Protein AF-A0A2U1FR92-F1 (afdb_monomer_lite)

Sequence (156 aa):
MARGMSTSCVGCGRGIPAERAELGYTYCTAPACQAAHRRGPTVTAVAVNKSGDAYRVAEPDEIAARAAAGEFGAKNTGLGTGHEDVPRVPAPRRPRPRQAARREAPTWTPAQENVVRLYAEMGLSPRQIVERARRNTPRLGITEALVVRVLSAPRR

Structure (mmCIF, N/CA/C/O backbone):
data_AF-A0A2U1FR92-F1
#
_entry.id   AF-A0A2U1FR92-F1
#
loop_
_atom_site.group_PDB
_atom_site.id
_atom_site.type_symbol
_atom_site.label_atom_id
_atom_site.label_alt_id
_atom_site.label_comp_id
_atom_site.label_asym_id
_atom_site.label_entity_id
_atom_site.label_seq_id
_atom_site.pdbx_PDB_ins_code
_atom_site.Cartn_x
_atom_site.Cartn_y
_atom_site.Cartn_z
_atom_site.occupancy
_atom_site.B_iso_or_equiv
_atom_site.auth_seq_id
_atom_site.auth_comp_id
_atom_site.auth_asym_id
_atom_site.auth_atom_id
_atom_site.pdbx_PDB_model_num
ATOM 1 N N . MET A 1 1 ? -33.848 19.064 12.562 1.00 39.34 1 MET A N 1
ATOM 2 C CA . MET A 1 1 ? -34.378 18.307 13.716 1.00 39.34 1 MET A CA 1
ATOM 3 C C . MET A 1 1 ? -33.273 18.228 14.754 1.00 39.34 1 MET A C 1
ATOM 5 O O . MET A 1 1 ? -32.247 17.625 14.466 1.00 39.34 1 MET A O 1
ATOM 9 N N . ALA A 1 2 ? -33.420 18.917 15.888 1.00 45.47 2 ALA A N 1
ATOM 10 C CA . ALA A 1 2 ? -32.454 18.831 16.980 1.00 45.47 2 ALA A CA 1
ATOM 11 C C . ALA A 1 2 ? -32.426 17.378 17.477 1.00 45.47 2 ALA A C 1
ATOM 13 O O . ALA A 1 2 ? -33.448 16.871 17.939 1.00 45.47 2 ALA A O 1
ATOM 14 N N . ARG A 1 3 ? -31.297 16.677 17.308 1.00 56.66 3 ARG A N 1
ATOM 15 C CA . ARG A 1 3 ? -31.095 15.365 17.937 1.00 56.66 3 ARG A CA 1
ATOM 16 C C . ARG A 1 3 ? -31.167 15.604 19.443 1.00 56.66 3 ARG A C 1
ATOM 18 O O . ARG A 1 3 ? -30.324 16.317 19.975 1.00 56.66 3 ARG A O 1
ATOM 25 N N . GLY A 1 4 ? -32.216 15.095 20.088 1.00 61.91 4 GLY A N 1
ATOM 26 C CA . GLY A 1 4 ? -32.416 15.258 21.525 1.00 61.91 4 GLY A CA 1
ATOM 27 C C . GLY A 1 4 ? -31.178 14.802 22.291 1.00 61.91 4 GLY A C 1
ATOM 28 O O . GLY A 1 4 ? -30.606 13.759 21.973 1.00 61.91 4 GLY A O 1
ATOM 29 N N . MET A 1 5 ? -30.754 15.604 23.267 1.00 67.81 5 MET A N 1
ATOM 30 C CA . MET A 1 5 ? -29.651 15.274 24.166 1.00 67.81 5 MET A CA 1
ATOM 31 C C . MET A 1 5 ? -29.989 13.973 24.900 1.00 67.81 5 MET A C 1
ATOM 33 O O . MET A 1 5 ? -30.857 13.946 25.771 1.00 67.81 5 MET A O 1
ATOM 37 N N . SER A 1 6 ? -29.334 12.875 24.528 1.00 76.44 6 SER A N 1
ATOM 38 C CA . SER A 1 6 ? -29.490 11.604 25.228 1.00 76.44 6 SER A CA 1
ATOM 39 C C . SER A 1 6 ? -28.698 11.660 26.529 1.00 76.44 6 SER A C 1
ATOM 41 O O . SER A 1 6 ? -27.469 11.662 26.513 1.00 76.44 6 SER A O 1
ATOM 43 N N . THR A 1 7 ? -29.400 11.690 27.656 1.00 86.62 7 THR A N 1
ATOM 44 C CA . THR A 1 7 ? -28.793 11.643 28.994 1.00 86.62 7 THR A CA 1
ATOM 45 C C . THR A 1 7 ? -28.555 10.212 29.477 1.00 86.62 7 THR A C 1
ATOM 47 O O . THR A 1 7 ? -27.994 10.011 30.551 1.00 86.62 7 THR A O 1
ATOM 50 N N . SER A 1 8 ? -28.941 9.206 28.687 1.00 93.12 8 SER A N 1
ATOM 51 C CA . SER A 1 8 ? -28.778 7.784 28.982 1.00 93.12 8 SER A CA 1
ATOM 52 C C . SER A 1 8 ? -28.038 7.049 27.863 1.00 93.12 8 SER A C 1
ATOM 54 O O . SER A 1 8 ? -28.167 7.354 26.677 1.00 93.12 8 SER A O 1
ATOM 56 N N . CYS A 1 9 ? -27.225 6.072 28.260 1.00 92.56 9 CYS A N 1
ATOM 57 C CA . CYS A 1 9 ? -26.431 5.241 27.367 1.00 92.56 9 CYS A CA 1
ATOM 58 C C . CYS A 1 9 ? -27.317 4.274 26.583 1.00 92.56 9 CYS A C 1
ATOM 60 O O . CYS A 1 9 ? -28.028 3.473 27.184 1.00 92.56 9 CYS A O 1
ATOM 62 N N . VAL A 1 10 ? -27.182 4.254 25.256 1.00 91.81 10 VAL A N 1
ATOM 63 C CA . VAL A 1 10 ? -27.908 3.311 24.384 1.00 91.81 10 VAL A CA 1
ATOM 64 C C . VAL A 1 10 ? -27.562 1.839 24.635 1.00 91.81 10 VAL A C 1
ATOM 66 O O . VAL A 1 10 ? -28.361 0.968 24.322 1.00 91.81 10 VAL A O 1
ATOM 69 N N . GLY A 1 11 ? -26.377 1.549 25.187 1.00 90.12 11 GLY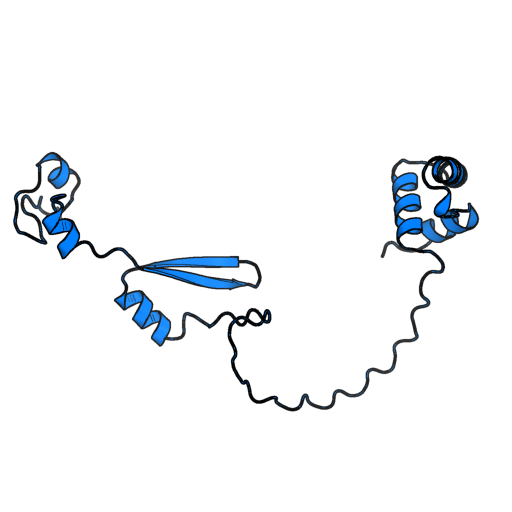 A N 1
ATOM 70 C CA . GLY A 1 11 ? -25.936 0.178 25.466 1.00 90.12 11 GLY A CA 1
ATOM 71 C C . GLY A 1 11 ? -26.450 -0.360 26.802 1.00 90.12 11 GLY A C 1
ATOM 72 O O . GLY A 1 11 ? -27.088 -1.404 26.849 1.00 90.12 11 GLY A O 1
ATOM 73 N N . CYS A 1 12 ? -26.185 0.361 27.897 1.00 93.06 12 CYS A N 1
ATOM 74 C CA . CYS A 1 12 ? -26.472 -0.116 29.259 1.00 93.06 12 CYS A CA 1
ATOM 75 C C . CYS A 1 12 ? -27.491 0.726 30.042 1.00 93.06 12 CYS A C 1
ATOM 77 O O . CYS A 1 12 ? -27.695 0.476 31.227 1.00 93.06 12 CYS A O 1
ATOM 79 N N . GLY A 1 13 ? -28.063 1.774 29.447 1.00 91.50 13 GLY A N 1
ATOM 80 C CA . GLY A 1 13 ? -29.042 2.653 30.097 1.00 91.50 13 GLY A CA 1
ATOM 81 C C . GLY A 1 13 ? -28.487 3.586 31.181 1.00 91.50 13 GLY A C 1
ATOM 82 O O . GLY A 1 13 ? -29.215 4.445 31.667 1.00 91.50 13 GLY A O 1
ATOM 83 N N . ARG A 1 14 ? -27.205 3.470 31.563 1.00 91.50 14 ARG A N 1
ATOM 84 C CA . ARG A 1 14 ? -26.584 4.355 32.567 1.00 91.50 14 ARG A CA 1
ATOM 85 C C . ARG A 1 14 ? -26.596 5.817 32.129 1.00 91.50 14 ARG A C 1
ATOM 87 O O . ARG A 1 14 ? -26.446 6.101 30.942 1.00 91.50 14 ARG A O 1
ATOM 94 N N . GLY A 1 15 ? -26.672 6.720 33.106 1.00 92.19 15 GLY A N 1
ATOM 95 C CA . GLY A 1 15 ? -26.527 8.156 32.882 1.00 92.19 15 GLY A CA 1
ATOM 96 C C . GLY A 1 15 ? -25.217 8.494 32.163 1.00 92.19 15 GLY A C 1
ATOM 97 O O . GLY A 1 15 ? -24.155 7.969 32.512 1.00 92.19 15 GLY A O 1
ATOM 98 N N . ILE A 1 16 ? -25.303 9.339 31.141 1.00 91.94 16 ILE A N 1
ATOM 99 C CA . ILE A 1 16 ? -24.153 9.911 30.441 1.00 91.94 16 ILE A CA 1
ATOM 100 C C . ILE A 1 16 ? -23.835 11.260 31.101 1.00 91.94 16 ILE A C 1
ATOM 102 O O . ILE A 1 16 ? -24.763 12.032 31.343 1.00 91.94 16 ILE A O 1
ATOM 106 N N . PRO A 1 17 ? -22.556 11.564 31.386 1.00 90.00 17 PRO A N 1
ATOM 107 C CA . PRO A 1 17 ? -22.155 12.885 31.861 1.00 90.00 17 PRO A CA 1
ATOM 108 C C . PRO A 1 17 ? -22.625 14.003 30.921 1.00 90.00 17 PRO A C 1
ATOM 110 O O . PRO A 1 17 ? -22.579 13.842 29.696 1.00 90.00 17 PRO A O 1
ATOM 113 N N . ALA A 1 18 ? -23.078 15.123 31.486 1.00 88.25 18 ALA A N 1
ATOM 114 C CA . ALA A 1 18 ? -23.691 16.214 30.729 1.00 88.25 18 ALA A CA 1
ATOM 115 C C . ALA A 1 18 ? -22.757 16.745 29.633 1.00 88.25 18 ALA A C 1
ATOM 117 O O . ALA A 1 18 ? -23.180 16.887 28.488 1.00 88.25 18 ALA A O 1
ATOM 118 N N . GLU A 1 19 ? -21.462 16.879 29.930 1.00 90.38 19 GLU A N 1
ATOM 119 C CA . GLU A 1 19 ? -20.456 17.347 28.977 1.00 90.38 19 GLU A CA 1
ATOM 120 C C . GLU A 1 19 ? -20.349 16.441 27.740 1.00 90.38 19 GLU A C 1
ATOM 122 O O . GLU A 1 19 ? -20.069 16.896 26.635 1.00 90.38 19 GLU A O 1
ATOM 127 N N . ARG A 1 20 ? -20.612 15.137 27.887 1.00 91.38 20 ARG A N 1
ATOM 128 C CA . ARG A 1 20 ? -20.609 14.192 26.762 1.00 91.38 20 ARG A CA 1
ATOM 129 C C . ARG A 1 20 ? -21.922 14.226 25.988 1.00 91.38 20 ARG A C 1
ATOM 131 O O . ARG A 1 20 ? -21.895 14.099 24.764 1.00 91.38 20 ARG A O 1
ATOM 138 N N . ALA A 1 21 ? -23.045 14.378 26.685 1.00 89.94 21 ALA A N 1
ATOM 139 C CA . ALA A 1 21 ? -24.355 14.504 26.056 1.00 89.94 21 ALA A CA 1
ATOM 140 C C . ALA A 1 21 ? -24.445 15.789 25.210 1.00 89.94 21 ALA A C 1
ATOM 142 O O . ALA A 1 21 ? -24.978 15.753 24.103 1.00 89.94 21 ALA A O 1
ATOM 143 N N . GLU A 1 22 ? -23.847 16.889 25.678 1.00 90.06 22 GLU A N 1
ATOM 144 C CA . GLU A 1 22 ? -23.722 18.158 24.944 1.00 90.06 22 GLU A CA 1
ATOM 145 C C . GLU A 1 22 ? -22.892 18.016 23.662 1.00 90.06 22 GLU A C 1
ATOM 147 O O . GLU A 1 22 ? -23.244 18.572 22.624 1.00 90.06 22 GLU A O 1
ATOM 152 N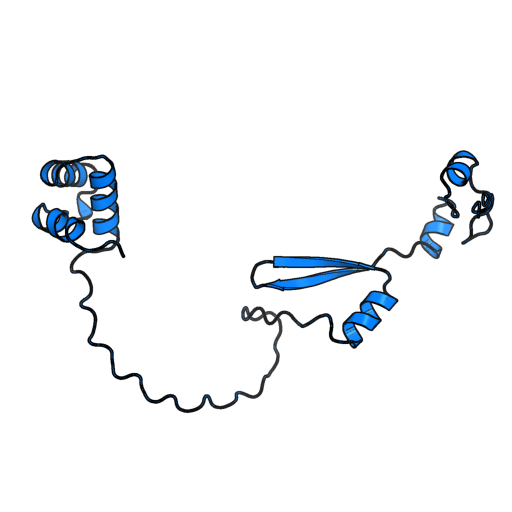 N . LEU A 1 23 ? -21.839 17.194 23.698 1.00 90.50 23 LEU A N 1
ATOM 153 C CA . LEU A 1 23 ? -21.044 16.830 22.519 1.00 90.50 23 LEU A CA 1
ATOM 154 C C . LEU A 1 23 ? -21.761 15.836 21.582 1.00 90.50 23 LEU A C 1
ATOM 156 O O . LEU A 1 23 ? -21.198 15.432 20.564 1.00 90.50 23 LEU A O 1
ATOM 160 N N . GLY A 1 24 ? -22.990 15.423 21.911 1.00 89.81 24 GLY A N 1
ATOM 161 C CA . GLY A 1 24 ? -23.812 14.528 21.096 1.00 89.81 24 GLY A CA 1
ATOM 162 C C . GLY A 1 24 ? -23.477 13.042 21.238 1.00 89.81 24 GLY A C 1
ATOM 163 O O . GLY A 1 24 ? -23.931 12.237 20.421 1.00 89.81 24 GLY A O 1
ATOM 164 N N . TYR A 1 25 ? -22.696 12.646 22.249 1.00 90.50 25 TYR A N 1
ATOM 165 C CA . TYR A 1 25 ? -22.442 11.232 22.516 1.00 90.50 25 TYR A CA 1
ATOM 166 C C . TYR A 1 25 ? -23.666 10.561 23.137 1.00 90.50 25 TYR A C 1
ATOM 168 O O . TYR A 1 25 ? -24.226 11.036 24.120 1.00 90.50 25 TYR A O 1
ATOM 176 N N . THR A 1 26 ? -24.007 9.383 22.617 1.00 91.69 26 THR A N 1
ATOM 177 C CA . THR A 1 26 ? -25.161 8.587 23.066 1.00 91.69 26 THR A CA 1
ATOM 178 C C . THR A 1 26 ? -24.770 7.364 23.899 1.00 91.69 26 THR A C 1
ATOM 180 O O . THR A 1 26 ? -25.599 6.511 24.212 1.00 91.69 26 THR A O 1
ATOM 183 N N . TYR A 1 27 ? -23.496 7.250 24.282 1.00 91.00 27 TYR A N 1
ATOM 184 C CA . TYR A 1 27 ? -22.960 6.113 25.027 1.00 91.00 27 TYR A CA 1
ATOM 185 C C . TYR A 1 27 ? -22.030 6.547 26.167 1.00 91.00 27 TYR A C 1
ATOM 187 O O . TYR A 1 27 ? -21.337 7.570 26.101 1.00 91.00 27 TYR A O 1
ATOM 195 N N . CYS A 1 28 ? -21.990 5.727 27.218 1.00 91.56 28 CYS A N 1
ATOM 196 C CA . CYS A 1 28 ? -21.099 5.915 28.358 1.00 91.56 28 CYS A CA 1
ATOM 197 C C . CYS A 1 28 ? -19.700 5.321 28.105 1.00 91.56 28 CYS A C 1
ATOM 199 O O . CYS A 1 28 ? -19.480 4.535 27.184 1.00 91.56 28 CYS A O 1
ATOM 201 N N . THR A 1 29 ? -18.741 5.681 28.956 1.00 91.00 29 THR A N 1
ATOM 202 C CA . THR A 1 29 ? -17.353 5.185 28.918 1.00 91.00 29 THR A CA 1
ATOM 203 C C . THR A 1 29 ? -17.069 4.114 29.974 1.00 91.00 29 THR A C 1
ATOM 205 O O . THR A 1 29 ? -15.916 3.766 30.208 1.00 91.00 29 THR A O 1
ATOM 208 N N . ALA A 1 30 ? -18.109 3.569 30.616 1.00 92.00 30 ALA A N 1
ATOM 209 C CA . ALA A 1 30 ? -17.950 2.536 31.634 1.00 92.00 30 ALA A CA 1
ATOM 210 C C . ALA A 1 30 ? -17.286 1.278 31.029 1.00 92.00 30 ALA A C 1
ATOM 212 O O . ALA A 1 30 ? -17.814 0.757 30.040 1.00 92.00 30 ALA A O 1
ATOM 213 N N . PRO A 1 31 ? -16.199 0.741 31.623 1.00 92.00 31 PRO A N 1
ATOM 214 C CA . PRO A 1 31 ? -15.431 -0.360 31.033 1.00 92.00 31 PRO A CA 1
ATOM 215 C C . PRO A 1 31 ? -16.271 -1.595 30.693 1.00 92.00 31 PRO A C 1
ATOM 217 O O . PRO A 1 31 ? -16.150 -2.138 29.600 1.00 92.00 31 PRO A O 1
ATOM 220 N N . ALA A 1 32 ? -17.191 -1.989 31.582 1.00 92.88 32 ALA A N 1
ATOM 221 C CA . ALA A 1 32 ? -18.083 -3.128 31.354 1.00 92.88 32 ALA A CA 1
ATOM 222 C C . ALA A 1 32 ? -19.027 -2.915 30.154 1.00 92.88 32 ALA A C 1
ATOM 224 O O . ALA A 1 32 ? -19.236 -3.822 29.355 1.00 92.88 32 ALA A O 1
ATOM 225 N N . CYS A 1 33 ? -19.558 -1.698 29.987 1.00 92.88 33 CYS A N 1
ATOM 226 C CA . CYS A 1 33 ? -20.415 -1.362 28.849 1.00 92.88 33 CYS A CA 1
ATOM 227 C C . CYS A 1 33 ? -19.610 -1.310 27.547 1.00 92.88 33 CYS A C 1
ATOM 229 O O . CYS A 1 33 ? -20.086 -1.762 26.508 1.00 92.88 33 CYS A O 1
ATOM 231 N N . GLN A 1 34 ? -18.388 -0.775 27.587 1.00 91.06 34 GLN A N 1
ATOM 232 C CA . GLN A 1 34 ? -17.525 -0.769 26.413 1.00 91.06 34 GLN A CA 1
ATOM 233 C C . GLN A 1 34 ? -17.138 -2.188 26.003 1.00 91.06 34 GLN A C 1
ATOM 235 O O . GLN A 1 34 ? -17.249 -2.510 24.830 1.00 91.06 34 GLN A O 1
ATOM 240 N N . ALA A 1 35 ? -16.765 -3.058 26.940 1.00 89.44 35 ALA A N 1
ATOM 241 C CA . ALA A 1 35 ? -16.444 -4.447 26.624 1.00 89.44 35 ALA A CA 1
ATOM 242 C C . ALA A 1 35 ? -17.621 -5.190 25.963 1.00 89.44 35 ALA A C 1
ATOM 244 O O . ALA A 1 35 ? -17.408 -5.959 25.031 1.00 89.44 35 ALA A O 1
ATOM 245 N N . ALA A 1 36 ? -18.855 -4.932 26.408 1.00 91.06 36 ALA A N 1
ATOM 246 C CA . ALA A 1 36 ? -20.045 -5.599 25.882 1.00 91.06 36 ALA A CA 1
ATOM 247 C C . ALA A 1 36 ? -20.532 -5.042 24.531 1.00 91.06 36 ALA A C 1
ATOM 249 O O . ALA A 1 36 ? -21.028 -5.797 23.696 1.00 91.06 36 ALA A O 1
ATOM 250 N N . HIS A 1 37 ? -20.423 -3.727 24.313 1.00 88.44 37 HIS A N 1
ATOM 251 C CA . HIS A 1 37 ? -21.096 -3.059 23.190 1.00 88.44 37 HIS A CA 1
ATOM 252 C C . HIS A 1 37 ? -20.158 -2.385 22.191 1.00 88.44 37 HIS A C 1
ATOM 254 O O . HIS A 1 37 ? -20.596 -2.045 21.092 1.00 88.44 37 HIS A O 1
ATOM 260 N N . ARG A 1 38 ? -18.883 -2.164 22.532 1.00 84.62 38 ARG A N 1
ATOM 261 C CA . ARG A 1 38 ? -17.932 -1.537 21.610 1.00 84.62 38 ARG A CA 1
ATOM 262 C C . ARG A 1 38 ? -17.614 -2.516 20.487 1.00 84.62 38 ARG A C 1
ATOM 264 O O . ARG A 1 38 ? -16.777 -3.401 20.637 1.00 84.62 38 ARG A O 1
ATOM 271 N N . ARG A 1 39 ? -18.244 -2.306 19.339 1.00 80.06 39 ARG A N 1
ATOM 272 C CA . ARG A 1 39 ? -17.832 -2.906 18.073 1.00 80.06 39 ARG A CA 1
ATOM 273 C C . ARG A 1 39 ? -16.921 -1.908 17.377 1.00 80.06 39 ARG A C 1
ATOM 275 O O . ARG A 1 39 ? -17.286 -0.752 17.185 1.00 80.06 39 ARG A O 1
ATOM 282 N N . GLY A 1 40 ? -15.678 -2.314 17.142 1.00 82.00 40 GLY A N 1
ATOM 283 C CA . GLY A 1 40 ? -14.749 -1.512 16.356 1.00 82.00 40 GLY A CA 1
ATOM 284 C C . GLY A 1 40 ? -15.080 -1.656 14.873 1.00 82.00 40 GLY A C 1
ATOM 285 O O . GLY A 1 40 ? -15.494 -2.746 14.469 1.00 82.00 40 GLY A O 1
ATOM 286 N N . PRO A 1 41 ? -14.874 -0.609 14.061 1.00 87.62 41 PRO A N 1
ATOM 287 C CA . PRO A 1 41 ? -14.996 -0.760 12.624 1.00 87.62 41 PRO A CA 1
ATOM 288 C C . PRO A 1 41 ? -13.946 -1.757 12.122 1.00 87.62 41 PRO A C 1
ATOM 290 O O . PRO A 1 41 ? -12.824 -1.828 12.634 1.00 87.62 41 PRO A O 1
ATOM 293 N N . THR A 1 42 ? -14.301 -2.523 11.100 1.00 88.25 42 THR A N 1
ATOM 294 C CA . THR A 1 42 ? -13.382 -3.413 10.402 1.00 88.25 42 THR A CA 1
ATOM 295 C C . THR A 1 42 ? -12.568 -2.613 9.393 1.00 88.25 42 THR A C 1
ATOM 297 O O . THR A 1 42 ? -13.119 -1.897 8.558 1.00 88.25 42 THR A O 1
ATOM 300 N N . VAL A 1 43 ? -11.242 -2.756 9.460 1.00 87.00 43 VAL A N 1
ATOM 301 C CA . VAL A 1 43 ? -10.304 -2.175 8.493 1.00 87.00 43 VAL A CA 1
ATOM 302 C C . VAL A 1 43 ? -9.888 -3.255 7.501 1.00 87.00 43 VAL A C 1
ATOM 304 O O . VAL A 1 43 ? -9.262 -4.239 7.884 1.00 87.00 43 VAL A O 1
ATOM 307 N N . THR A 1 44 ? -10.213 -3.062 6.226 1.00 85.69 44 THR A N 1
ATOM 308 C CA . THR A 1 44 ? -9.880 -3.987 5.134 1.00 85.69 44 THR A CA 1
ATOM 309 C C . THR A 1 44 ? -8.945 -3.311 4.143 1.00 85.69 44 THR A C 1
ATOM 311 O O . THR A 1 44 ? -9.244 -2.225 3.645 1.00 85.69 44 THR A O 1
ATOM 314 N N . ALA A 1 45 ? -7.813 -3.948 3.846 1.00 83.94 45 ALA A N 1
ATOM 315 C CA . ALA A 1 45 ? -6.906 -3.504 2.795 1.00 83.94 45 ALA A CA 1
ATOM 316 C C . ALA A 1 45 ? -7.407 -3.991 1.428 1.00 83.94 45 ALA A C 1
ATOM 318 O O . ALA A 1 45 ? -7.572 -5.187 1.200 1.00 83.94 45 ALA A O 1
ATOM 319 N N . VAL A 1 46 ? -7.613 -3.052 0.513 1.00 82.81 46 VAL A N 1
ATOM 320 C CA . VAL A 1 46 ? -8.034 -3.276 -0.868 1.00 82.81 46 VAL A CA 1
ATOM 321 C C . VAL A 1 46 ? -6.858 -2.959 -1.775 1.00 82.81 46 VAL A C 1
ATOM 323 O O . VAL A 1 46 ? -6.355 -1.836 -1.803 1.00 82.81 46 VAL A O 1
ATOM 326 N N . ALA A 1 47 ? -6.407 -3.956 -2.525 1.00 76.38 47 ALA A N 1
ATOM 327 C CA . ALA A 1 47 ? -5.345 -3.768 -3.500 1.00 76.38 47 ALA A CA 1
ATOM 328 C C . ALA A 1 47 ? -5.832 -2.859 -4.630 1.00 76.38 47 ALA A C 1
ATOM 330 O O . ALA A 1 47 ? -6.819 -3.183 -5.285 1.00 76.38 47 ALA A O 1
ATOM 331 N N . VAL A 1 48 ? -5.136 -1.753 -4.887 1.00 80.88 48 VAL A N 1
ATOM 332 C CA . VAL A 1 48 ? -5.459 -0.878 -6.028 1.00 80.88 48 VAL A CA 1
ATOM 333 C C . VAL A 1 48 ? -4.443 -1.013 -7.159 1.00 80.88 48 VAL A C 1
ATOM 335 O O . VAL A 1 48 ? -4.793 -0.841 -8.323 1.00 80.88 48 VAL A O 1
ATOM 338 N N . ASN A 1 49 ? -3.186 -1.346 -6.847 1.00 79.94 49 ASN A N 1
ATOM 339 C CA . ASN A 1 49 ? -2.145 -1.670 -7.825 1.00 79.94 49 ASN A CA 1
ATOM 340 C C . ASN A 1 49 ? -1.005 -2.487 -7.175 1.00 79.94 49 ASN A C 1
ATOM 342 O O . ASN A 1 49 ? -1.068 -2.831 -5.998 1.00 79.94 49 ASN A O 1
ATOM 346 N N . LYS A 1 50 ? 0.059 -2.794 -7.938 1.00 77.81 50 LYS A N 1
ATOM 347 C CA . LYS A 1 50 ? 1.205 -3.612 -7.483 1.00 77.81 50 LYS A CA 1
ATOM 348 C C . LYS A 1 50 ? 1.901 -3.074 -6.224 1.00 77.81 50 LYS A C 1
ATOM 350 O O . LYS A 1 50 ? 2.450 -3.862 -5.460 1.00 77.81 50 LYS A O 1
ATOM 355 N N . SER A 1 51 ? 1.922 -1.760 -6.033 1.00 78.12 51 SER A N 1
ATOM 356 C CA . SER A 1 51 ? 2.682 -1.099 -4.966 1.00 78.12 51 SER A CA 1
ATOM 357 C C . SER A 1 51 ? 1.795 -0.305 -4.008 1.00 78.12 51 SER A C 1
ATOM 359 O O . SER A 1 51 ? 2.323 0.431 -3.180 1.00 78.12 51 SER A O 1
ATOM 361 N N . GLY A 1 52 ? 0.470 -0.420 -4.121 1.00 80.38 52 GLY A N 1
ATOM 362 C CA . GLY A 1 52 ? -0.464 0.463 -3.438 1.00 80.38 52 GLY A CA 1
ATOM 363 C C . GLY A 1 52 ? -1.729 -0.244 -2.980 1.00 80.38 52 GLY A C 1
ATOM 364 O O . GLY A 1 52 ? -2.387 -0.944 -3.757 1.00 80.38 52 GLY A O 1
ATOM 365 N N . ASP A 1 53 ? -2.083 0.043 -1.730 1.00 85.06 53 ASP A N 1
ATOM 366 C CA . ASP A 1 53 ? -3.293 -0.418 -1.063 1.00 85.06 53 ASP A CA 1
ATOM 367 C C . ASP A 1 53 ? -4.143 0.779 -0.649 1.00 85.06 53 ASP A C 1
ATOM 369 O O . ASP A 1 53 ? -3.628 1.781 -0.149 1.00 85.06 53 ASP A O 1
ATOM 373 N N . ALA A 1 54 ? -5.453 0.659 -0.832 1.00 85.94 54 ALA A N 1
ATOM 374 C CA . ALA A 1 54 ? -6.438 1.540 -0.230 1.00 85.94 54 ALA A CA 1
ATOM 375 C C . ALA A 1 54 ? -7.068 0.833 0.972 1.00 85.94 54 ALA A C 1
ATOM 377 O O . ALA A 1 54 ? -7.361 -0.356 0.912 1.00 85.94 54 ALA A O 1
ATOM 378 N N . TYR A 1 55 ? -7.316 1.555 2.059 1.00 87.38 55 TYR A N 1
ATOM 379 C CA . TYR A 1 55 ? -7.957 0.984 3.242 1.00 87.38 55 TYR A CA 1
ATOM 380 C C . TYR A 1 55 ? -9.429 1.381 3.286 1.00 87.38 55 TYR A C 1
ATOM 382 O O . TYR A 1 55 ? -9.780 2.547 3.092 1.00 87.38 55 TYR A O 1
ATOM 390 N N . ARG A 1 56 ? -10.297 0.408 3.556 1.00 87.25 56 ARG A N 1
ATOM 391 C CA . ARG A 1 56 ? -11.721 0.621 3.818 1.00 87.25 56 ARG A CA 1
ATOM 392 C C . ARG A 1 56 ? -12.012 0.356 5.282 1.00 87.25 56 ARG A C 1
ATOM 394 O O . ARG A 1 56 ? -11.614 -0.675 5.808 1.00 87.25 56 ARG A O 1
ATOM 401 N N . VAL A 1 57 ? -12.694 1.303 5.914 1.00 90.06 57 VAL A N 1
ATOM 402 C CA . VAL A 1 57 ? -13.083 1.254 7.323 1.00 90.06 57 VAL A CA 1
ATOM 403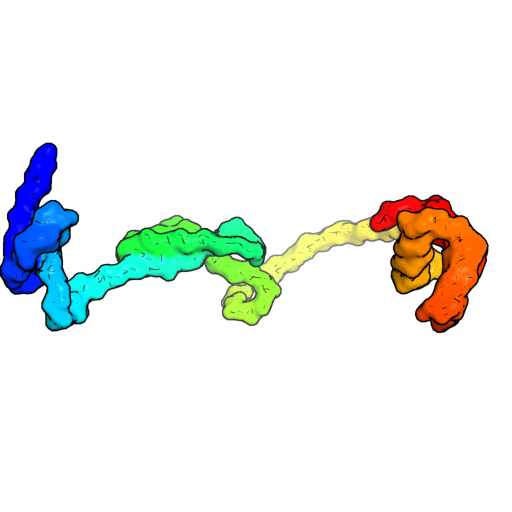 C C . VAL A 1 57 ? -14.601 1.328 7.361 1.00 90.06 57 VAL A C 1
ATOM 405 O O . VAL A 1 57 ? -15.159 2.352 6.974 1.00 90.06 57 VAL A O 1
ATOM 408 N N . ALA A 1 58 ? -15.255 0.240 7.752 1.00 90.56 58 ALA A N 1
ATOM 409 C CA . ALA A 1 58 ? -16.713 0.149 7.810 1.00 90.56 58 ALA A CA 1
ATOM 410 C C . ALA A 1 58 ? -17.153 -0.876 8.864 1.00 90.56 58 ALA A C 1
ATOM 412 O O . ALA A 1 58 ? -16.313 -1.524 9.491 1.00 90.56 58 ALA A O 1
ATOM 413 N N . GLU A 1 59 ? -18.461 -1.022 9.070 1.00 90.06 59 GLU A N 1
ATOM 414 C CA . GLU A 1 59 ? -18.989 -2.076 9.939 1.00 90.06 59 GLU A CA 1
ATOM 415 C C . GLU A 1 59 ? -18.663 -3.475 9.375 1.00 90.06 59 GLU A C 1
ATOM 417 O O . GLU A 1 59 ? -18.601 -3.644 8.151 1.00 90.06 59 GLU A O 1
ATOM 422 N N . PRO A 1 60 ? -18.474 -4.496 10.235 1.00 86.44 60 PRO A N 1
ATOM 423 C CA . PRO A 1 60 ? -18.108 -5.845 9.798 1.00 86.44 60 PRO A CA 1
ATOM 424 C C . PRO A 1 60 ? -19.061 -6.432 8.749 1.00 86.44 60 PRO A C 1
ATOM 426 O O . PRO A 1 60 ? -18.611 -7.012 7.761 1.00 86.44 60 PRO A O 1
ATOM 429 N N . ASP A 1 61 ? -20.368 -6.230 8.931 1.00 89.00 61 ASP A N 1
ATOM 430 C CA . ASP A 1 61 ? -21.398 -6.765 8.035 1.00 89.00 61 ASP A CA 1
ATOM 431 C C . ASP A 1 61 ? -21.364 -6.086 6.657 1.00 89.00 61 ASP A C 1
ATOM 433 O O . ASP A 1 61 ? -21.562 -6.736 5.631 1.00 89.00 61 ASP A O 1
ATOM 437 N N . GLU A 1 62 ? -21.044 -4.788 6.611 1.00 89.56 62 GLU A N 1
ATOM 438 C CA . GLU A 1 62 ? -20.882 -4.052 5.355 1.00 89.56 62 GLU A CA 1
ATOM 439 C C . GLU A 1 62 ? -19.654 -4.553 4.590 1.00 89.56 62 GLU A C 1
ATOM 441 O O . GLU A 1 62 ? -19.727 -4.819 3.389 1.00 89.56 62 GLU A O 1
ATOM 446 N N . ILE A 1 63 ? -18.527 -4.733 5.286 1.00 87.75 63 ILE A N 1
ATOM 447 C CA . ILE A 1 63 ? -17.320 -5.311 4.691 1.00 87.75 63 ILE A CA 1
ATOM 448 C C . ILE A 1 63 ? -17.614 -6.711 4.141 1.00 87.75 63 ILE A C 1
ATOM 450 O O . ILE A 1 63 ? -17.251 -7.000 3.001 1.00 87.75 63 ILE A O 1
ATOM 454 N N . ALA A 1 64 ? -18.304 -7.561 4.905 1.00 86.69 64 ALA A N 1
ATOM 455 C CA . ALA A 1 64 ? -18.660 -8.909 4.471 1.00 86.69 64 ALA A CA 1
ATOM 456 C C . ALA A 1 64 ? -19.567 -8.900 3.228 1.00 86.69 64 ALA A C 1
ATOM 458 O O . ALA A 1 64 ? -19.310 -9.637 2.275 1.00 86.69 64 ALA A O 1
ATOM 459 N N . ALA A 1 65 ? -20.581 -8.031 3.190 1.00 88.56 65 ALA A N 1
ATOM 460 C CA . ALA A 1 65 ? -21.482 -7.904 2.046 1.00 88.56 65 ALA A CA 1
ATOM 461 C C . ALA A 1 65 ? -20.749 -7.452 0.773 1.00 88.56 65 ALA A C 1
ATOM 463 O O . ALA A 1 65 ? -20.977 -7.994 -0.307 1.00 88.56 65 ALA A O 1
ATOM 464 N N . ARG A 1 66 ? -19.823 -6.495 0.891 1.00 84.62 66 ARG A N 1
ATOM 465 C CA . ARG A 1 66 ? -19.025 -5.995 -0.242 1.00 84.62 66 ARG A CA 1
ATOM 466 C C . ARG A 1 66 ? -18.001 -7.017 -0.729 1.00 84.62 66 ARG A C 1
ATOM 468 O O . ARG A 1 66 ? -17.796 -7.151 -1.934 1.00 84.62 66 ARG A O 1
ATOM 475 N N . ALA A 1 67 ? -17.410 -7.778 0.194 1.00 83.69 67 ALA A N 1
ATOM 476 C CA . ALA A 1 67 ? -16.566 -8.920 -0.141 1.00 83.69 67 ALA A CA 1
ATOM 477 C C . ALA A 1 67 ? -17.355 -9.963 -0.947 1.00 83.69 67 ALA A C 1
ATOM 479 O O . ALA A 1 67 ? -16.903 -10.388 -2.007 1.00 83.69 67 ALA A O 1
ATOM 480 N N . ALA A 1 68 ? -18.562 -10.312 -0.490 1.00 86.00 68 ALA A N 1
ATOM 481 C CA . ALA A 1 68 ? -19.455 -11.241 -1.182 1.00 86.00 68 ALA A CA 1
ATOM 482 C C . ALA A 1 68 ? -19.928 -10.711 -2.548 1.00 86.00 68 ALA A C 1
ATOM 484 O O . ALA A 1 68 ? -20.108 -11.490 -3.480 1.00 86.00 68 ALA A O 1
ATOM 485 N N . ALA A 1 69 ? -20.069 -9.390 -2.694 1.00 86.75 69 ALA A N 1
ATOM 486 C CA . ALA A 1 69 ? -20.350 -8.732 -3.970 1.00 86.75 69 ALA A CA 1
ATOM 487 C C . ALA A 1 69 ? -19.149 -8.726 -4.942 1.00 86.75 69 ALA A C 1
ATOM 489 O O . ALA A 1 69 ? -19.269 -8.231 -6.061 1.00 86.75 69 ALA A O 1
ATOM 490 N N . GLY A 1 70 ? -17.994 -9.263 -4.530 1.00 80.75 70 GLY A N 1
ATOM 491 C CA . GLY A 1 70 ? -16.794 -9.359 -5.357 1.00 80.75 70 GLY A CA 1
ATOM 492 C C . GLY A 1 70 ? -15.993 -8.062 -5.447 1.00 80.75 70 GLY A C 1
ATOM 493 O O . GLY A 1 70 ? -15.133 -7.940 -6.314 1.00 80.75 70 GLY A O 1
ATOM 494 N N . GLU A 1 71 ? -16.244 -7.088 -4.566 1.00 78.75 71 GLU A N 1
ATOM 495 C CA . GLU A 1 71 ? -15.512 -5.818 -4.594 1.00 78.75 71 GLU A CA 1
ATOM 496 C C . GLU A 1 71 ? -14.033 -5.986 -4.204 1.00 78.75 71 GLU A C 1
ATOM 498 O O . GLU A 1 71 ? -13.166 -5.226 -4.638 1.00 78.75 71 GLU A O 1
ATOM 503 N N . PHE A 1 72 ? -13.726 -6.998 -3.393 1.00 77.69 72 PHE A N 1
ATOM 504 C CA . PHE A 1 72 ? -12.371 -7.277 -2.937 1.00 77.69 72 PHE A CA 1
ATOM 505 C C . PHE A 1 72 ? -11.822 -8.501 -3.669 1.00 77.69 72 PHE A C 1
ATOM 507 O O . PHE A 1 72 ? -12.192 -9.636 -3.384 1.00 77.69 72 PHE A O 1
ATOM 514 N N . GLY A 1 73 ? -10.924 -8.264 -4.626 1.00 66.50 73 GLY A N 1
ATOM 515 C CA . GLY A 1 73 ? -10.176 -9.328 -5.289 1.00 66.50 73 GLY A CA 1
ATOM 516 C C . GLY A 1 73 ? -9.016 -9.827 -4.426 1.00 66.50 73 GLY A C 1
ATOM 517 O O . GLY A 1 73 ? -8.341 -9.040 -3.757 1.00 66.50 73 GLY A O 1
ATOM 518 N N . ALA A 1 74 ? -8.740 -11.132 -4.473 1.00 63.59 74 ALA A N 1
ATOM 519 C CA . ALA A 1 74 ? -7.517 -11.678 -3.901 1.00 63.59 74 ALA A CA 1
ATOM 520 C C . ALA A 1 74 ? -6.302 -11.044 -4.593 1.00 63.59 74 ALA A C 1
ATOM 522 O O . ALA A 1 74 ? -6.220 -10.988 -5.824 1.00 63.59 74 ALA A O 1
ATOM 523 N N . LYS A 1 75 ? -5.328 -10.567 -3.810 1.00 57.06 75 LYS A N 1
ATOM 524 C CA . LYS A 1 75 ? -4.054 -10.126 -4.377 1.00 57.06 75 LYS A CA 1
ATOM 525 C C . LYS A 1 75 ? -3.329 -11.335 -4.951 1.00 57.06 75 LYS A C 1
ATOM 527 O O . LYS A 1 75 ? -2.663 -12.061 -4.216 1.00 57.06 75 LYS A O 1
ATOM 532 N N . ASN A 1 76 ? -3.372 -11.500 -6.268 1.00 57.62 76 ASN A N 1
ATOM 533 C CA . ASN A 1 76 ? -2.401 -12.338 -6.954 1.00 57.62 76 ASN A CA 1
ATOM 534 C C . ASN A 1 76 ? -1.075 -11.571 -6.995 1.00 57.62 76 ASN A C 1
ATOM 536 O O . ASN A 1 76 ? -0.758 -10.860 -7.947 1.00 57.62 76 ASN A O 1
ATOM 540 N N . THR A 1 77 ? -0.325 -11.642 -5.897 1.00 53.78 77 THR A N 1
ATOM 541 C CA . THR A 1 77 ? 0.963 -10.954 -5.777 1.00 53.78 77 THR A CA 1
ATOM 542 C C . THR A 1 77 ? 2.006 -11.530 -6.733 1.00 53.78 77 THR A C 1
ATOM 544 O O . THR A 1 77 ? 3.065 -10.928 -6.877 1.00 53.78 77 THR A O 1
ATOM 547 N N . GLY A 1 78 ? 1.759 -12.693 -7.360 1.00 50.16 78 GLY A N 1
ATOM 548 C CA . GLY A 1 78 ? 2.756 -13.436 -8.138 1.00 50.16 78 GLY A CA 1
ATOM 549 C C . GLY A 1 78 ? 4.009 -13.812 -7.331 1.00 50.16 78 GLY A C 1
ATOM 550 O O . GLY A 1 78 ? 4.968 -14.328 -7.894 1.00 50.16 78 GLY A O 1
ATOM 551 N N . LEU A 1 79 ? 4.004 -13.537 -6.020 1.00 50.91 79 LEU A N 1
ATOM 552 C CA . LEU A 1 79 ? 5.114 -13.688 -5.080 1.00 50.91 79 LEU A CA 1
ATOM 553 C C . LEU A 1 79 ? 4.918 -14.904 -4.159 1.00 50.91 79 LEU A C 1
ATOM 555 O O . LEU A 1 79 ? 5.660 -15.069 -3.198 1.00 50.91 79 LEU A O 1
ATOM 559 N N . GLY A 1 80 ? 3.949 -15.774 -4.469 1.00 44.12 80 GLY A N 1
ATOM 560 C CA . GLY A 1 80 ? 3.891 -17.126 -3.911 1.00 44.12 80 GLY A CA 1
ATOM 561 C C . GLY A 1 80 ? 3.462 -17.233 -2.446 1.00 44.12 80 GLY A C 1
ATOM 562 O O . GLY A 1 80 ? 3.944 -18.122 -1.756 1.00 44.12 80 GLY A O 1
ATOM 563 N N . THR A 1 81 ? 2.566 -16.371 -1.955 1.00 46.91 81 THR A N 1
ATOM 564 C CA . THR A 1 81 ? 2.005 -16.510 -0.591 1.00 46.91 81 THR A CA 1
ATOM 565 C C . THR A 1 81 ? 0.514 -16.861 -0.542 1.00 46.91 81 THR A C 1
ATOM 567 O O . THR A 1 81 ? -0.042 -17.004 0.541 1.00 46.91 81 THR A O 1
ATOM 570 N N . GLY A 1 82 ? -0.120 -17.086 -1.696 1.00 49.94 82 GLY A N 1
ATOM 571 C CA . GLY A 1 82 ? -1.435 -17.719 -1.812 1.00 49.94 82 GLY A CA 1
ATOM 572 C C . GLY A 1 82 ? -1.480 -18.563 -3.083 1.00 49.94 82 GLY A C 1
ATOM 573 O O . GLY A 1 82 ? -1.219 -18.044 -4.168 1.00 49.94 82 GLY A O 1
ATOM 574 N N . HIS A 1 83 ? -1.725 -19.865 -2.932 1.00 44.03 83 HIS A N 1
ATOM 575 C CA . HIS A 1 83 ? -1.765 -20.839 -4.024 1.00 44.03 83 HIS A CA 1
ATOM 576 C C . HIS A 1 83 ? -3.188 -20.925 -4.571 1.00 44.03 83 HIS A C 1
ATOM 578 O O . HIS A 1 83 ? -4.072 -21.447 -3.899 1.00 44.03 83 HIS A O 1
ATOM 584 N N . GLU A 1 84 ? -3.401 -20.432 -5.788 1.00 50.44 84 GLU A N 1
ATOM 585 C CA . GLU A 1 84 ? -4.497 -20.923 -6.618 1.00 50.44 84 GLU A CA 1
ATOM 586 C C . GLU A 1 84 ? -3.898 -21.855 -7.670 1.00 50.44 84 GLU A C 1
ATOM 588 O O . GLU A 1 84 ? -3.068 -21.432 -8.481 1.00 50.44 84 GLU A O 1
ATOM 593 N N . ASP A 1 85 ? -4.331 -23.121 -7.668 1.00 51.44 85 ASP A N 1
ATOM 594 C CA . ASP A 1 85 ? -4.158 -24.027 -8.806 1.00 51.44 85 ASP A CA 1
ATOM 595 C C . ASP A 1 85 ? -5.058 -23.539 -9.944 1.00 51.44 85 ASP A C 1
ATOM 597 O O . ASP A 1 85 ? -6.129 -24.077 -10.225 1.00 51.44 85 ASP A O 1
ATOM 601 N N . VAL A 1 86 ? -4.635 -22.466 -10.607 1.00 55.28 86 VAL A N 1
ATOM 602 C CA . VAL A 1 86 ? -5.195 -22.106 -11.905 1.00 55.28 86 VAL A CA 1
ATOM 603 C C . VAL A 1 86 ? -4.833 -23.236 -12.870 1.00 55.28 86 VAL A C 1
ATOM 605 O O . VAL A 1 86 ? -3.637 -23.511 -13.040 1.00 55.28 86 VAL A O 1
ATOM 608 N N . PRO A 1 87 ? -5.811 -23.889 -13.535 1.00 57.66 87 PRO A N 1
ATOM 609 C CA . PRO A 1 87 ? -5.519 -24.854 -14.579 1.00 57.66 87 PRO A CA 1
ATOM 610 C C . PRO A 1 87 ? -4.564 -24.203 -15.566 1.00 57.66 87 PRO A C 1
ATOM 612 O O . PRO A 1 87 ? -4.861 -23.147 -16.131 1.00 57.66 87 PRO A O 1
ATOM 615 N N . ARG A 1 88 ? -3.385 -24.804 -15.731 1.00 57.41 88 ARG A N 1
ATOM 616 C CA . ARG A 1 88 ? -2.364 -24.327 -16.657 1.00 57.41 88 ARG A CA 1
ATOM 617 C C . ARG A 1 88 ? -2.932 -24.415 -18.065 1.00 57.41 88 ARG A C 1
ATOM 619 O O . ARG A 1 88 ? -2.777 -25.433 -18.733 1.00 57.41 88 ARG A O 1
ATOM 626 N N . VAL A 1 89 ? -3.593 -23.352 -18.518 1.00 61.75 89 VAL A N 1
ATOM 627 C CA . VAL A 1 89 ? -4.006 -23.224 -19.911 1.00 61.75 89 VAL A CA 1
ATOM 628 C C . VAL A 1 89 ? -2.717 -23.319 -20.726 1.00 61.75 89 VAL A C 1
ATOM 630 O O . VAL A 1 89 ? -1.800 -22.518 -20.495 1.00 61.75 89 VAL A O 1
ATOM 633 N N . PRO A 1 90 ? -2.574 -24.308 -21.627 1.00 62.84 90 PRO A N 1
ATOM 634 C CA . PRO A 1 90 ? -1.416 -24.370 -22.496 1.00 62.84 90 PRO A CA 1
ATOM 635 C C . PRO A 1 90 ? -1.368 -23.050 -23.250 1.00 62.84 90 PRO A C 1
ATOM 637 O O . PRO A 1 90 ? -2.314 -22.705 -23.961 1.00 62.84 90 PRO A O 1
ATOM 640 N N . ALA A 1 91 ? -0.299 -22.280 -23.048 1.00 63.00 91 ALA A N 1
ATOM 641 C CA . ALA A 1 91 ? -0.142 -21.023 -23.753 1.00 63.00 91 ALA A CA 1
ATOM 642 C C . ALA A 1 91 ? -0.302 -21.304 -25.258 1.00 63.00 91 ALA A C 1
ATOM 644 O O . ALA A 1 91 ? 0.332 -22.246 -25.756 1.00 63.00 91 ALA A O 1
ATOM 645 N N . PRO A 1 92 ? -1.132 -20.536 -25.991 1.00 63.41 92 PRO A N 1
ATOM 646 C CA . PRO A 1 92 ? -1.210 -20.685 -27.434 1.00 63.41 92 PRO A CA 1
ATOM 647 C C . PRO A 1 92 ? 0.213 -20.588 -27.979 1.00 63.41 92 PRO A C 1
ATOM 649 O O . PRO A 1 92 ? 0.969 -19.695 -27.579 1.00 63.41 92 PRO A O 1
ATOM 652 N N . ARG A 1 93 ? 0.605 -21.544 -28.834 1.00 66.56 93 ARG A N 1
ATOM 653 C CA . ARG A 1 93 ? 1.928 -21.561 -29.471 1.00 66.56 93 ARG A CA 1
ATOM 654 C C . ARG A 1 93 ? 2.100 -20.243 -30.219 1.00 66.56 93 ARG A C 1
ATOM 656 O O . ARG A 1 93 ? 1.646 -20.104 -31.352 1.00 66.56 93 ARG A O 1
ATOM 663 N N . ARG A 1 94 ? 2.738 -19.262 -29.575 1.00 65.31 94 ARG A N 1
ATOM 664 C CA . ARG A 1 94 ? 3.120 -18.019 -30.236 1.00 65.31 94 ARG A CA 1
ATOM 665 C C . ARG A 1 94 ? 4.036 -18.403 -31.398 1.00 65.31 94 ARG A C 1
ATOM 667 O O . ARG A 1 94 ? 4.960 -19.196 -31.179 1.00 65.31 94 ARG A O 1
ATOM 674 N N . PRO A 1 95 ? 3.817 -17.867 -32.611 1.00 62.75 95 PRO A N 1
ATOM 675 C CA . PRO A 1 95 ? 4.812 -17.986 -33.661 1.00 62.75 95 PRO A CA 1
ATOM 676 C C . PRO A 1 95 ? 6.136 -17.491 -33.082 1.00 62.75 95 PRO A C 1
ATOM 678 O O . PRO A 1 95 ? 6.180 -16.441 -32.431 1.00 62.75 95 PRO A O 1
ATOM 681 N N . ARG A 1 96 ? 7.196 -18.295 -33.236 1.00 66.31 96 ARG A N 1
ATOM 682 C CA . ARG A 1 96 ? 8.537 -17.913 -32.786 1.00 66.31 96 ARG A CA 1
ATOM 683 C C . ARG A 1 96 ? 8.803 -16.513 -33.339 1.00 66.31 96 ARG A C 1
ATOM 685 O O . ARG A 1 96 ? 8.693 -16.348 -34.557 1.00 66.31 96 ARG A O 1
ATOM 692 N N . PRO A 1 97 ? 9.109 -15.509 -32.497 1.00 57.19 97 PRO A N 1
ATOM 693 C CA . PRO A 1 97 ? 9.505 -14.221 -33.025 1.00 57.19 97 PRO A CA 1
ATOM 694 C C . PRO A 1 97 ? 10.687 -14.487 -33.954 1.00 57.19 97 PRO A C 1
ATOM 696 O O . PRO A 1 97 ? 11.649 -15.151 -33.552 1.00 57.19 97 PRO A O 1
ATOM 699 N N . ARG A 1 98 ? 10.587 -14.033 -35.212 1.00 61.53 98 ARG A N 1
ATOM 700 C CA . ARG A 1 98 ? 11.758 -13.899 -36.085 1.00 61.53 98 ARG A CA 1
ATOM 701 C C . ARG A 1 98 ? 12.817 -13.240 -35.218 1.00 61.53 98 ARG A C 1
ATOM 703 O O . ARG A 1 98 ? 12.553 -12.160 -34.692 1.00 61.53 98 ARG A O 1
ATOM 710 N N . GLN A 1 99 ? 13.927 -13.938 -34.976 1.00 54.88 99 GLN A N 1
ATOM 711 C CA . GLN A 1 99 ? 15.019 -13.405 -34.175 1.00 54.88 99 GLN A CA 1
ATOM 712 C C . GLN A 1 99 ? 15.342 -12.032 -34.755 1.00 54.88 99 GLN A C 1
ATOM 714 O O . GLN A 1 99 ? 15.820 -11.935 -35.884 1.00 54.88 99 GLN A O 1
ATOM 719 N N . ALA A 1 100 ? 14.998 -10.973 -34.019 1.00 55.66 100 ALA A N 1
ATOM 720 C CA . ALA A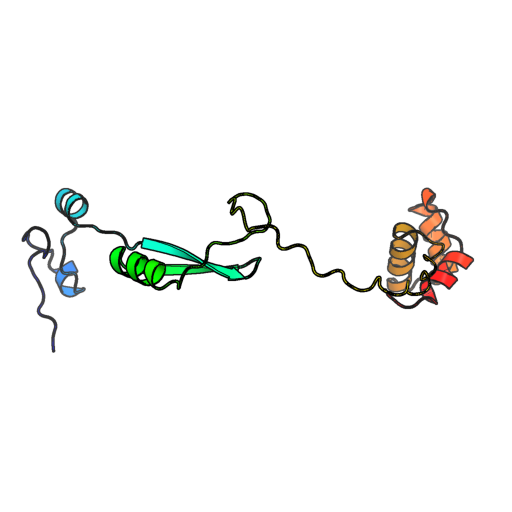 1 100 ? 15.495 -9.653 -34.339 1.00 55.66 100 ALA A CA 1
ATOM 721 C C . ALA A 1 100 ? 17.013 -9.807 -34.383 1.00 55.66 100 ALA A C 1
ATOM 723 O O . ALA A 1 100 ? 17.580 -10.395 -33.453 1.00 55.66 100 ALA A O 1
ATOM 724 N N . ALA A 1 101 ? 17.629 -9.380 -35.490 1.00 59.91 101 ALA A N 1
ATOM 725 C CA . ALA A 1 101 ? 19.071 -9.425 -35.678 1.00 59.91 101 ALA A CA 1
ATOM 726 C C . ALA A 1 101 ? 19.738 -9.049 -34.352 1.00 59.91 101 ALA A C 1
ATOM 728 O O . ALA A 1 101 ? 19.396 -8.011 -33.776 1.00 59.91 101 ALA A O 1
ATOM 729 N N . ARG A 1 102 ? 20.573 -9.953 -33.814 1.00 56.22 102 ARG A N 1
ATOM 730 C CA . ARG A 1 102 ? 21.285 -9.759 -32.546 1.00 56.22 102 ARG A CA 1
ATOM 731 C C . ARG A 1 102 ? 21.850 -8.344 -32.566 1.00 56.22 102 ARG A C 1
ATOM 733 O O . ARG A 1 102 ? 22.767 -8.074 -33.331 1.00 56.22 102 ARG A O 1
ATOM 740 N N . ARG A 1 103 ? 21.279 -7.439 -31.764 1.00 58.03 103 ARG A N 1
ATOM 741 C CA . ARG A 1 103 ? 21.895 -6.133 -31.537 1.00 58.03 103 ARG A CA 1
ATOM 742 C C . ARG A 1 103 ? 23.248 -6.449 -30.932 1.00 58.03 103 ARG A C 1
ATOM 744 O O . ARG A 1 103 ? 23.291 -7.015 -29.839 1.00 58.03 103 ARG A O 1
ATOM 751 N N . GLU A 1 104 ? 24.308 -6.177 -31.681 1.00 64.88 104 GLU A N 1
ATOM 752 C CA . GLU A 1 104 ? 25.672 -6.371 -31.216 1.00 64.88 104 GLU A CA 1
ATOM 753 C C . GLU A 1 104 ? 25.787 -5.719 -29.839 1.00 64.88 104 GLU A C 1
ATOM 755 O O . GLU A 1 104 ? 25.419 -4.554 -29.632 1.00 64.88 104 GLU A O 1
ATOM 760 N N . ALA A 1 105 ? 26.161 -6.529 -28.852 1.00 65.62 105 ALA A N 1
ATOM 761 C CA . ALA A 1 105 ? 26.394 -6.013 -27.521 1.00 65.62 105 ALA A CA 1
ATOM 762 C C . ALA A 1 105 ? 27.535 -4.987 -27.623 1.00 65.62 105 ALA A C 1
ATOM 764 O O . ALA A 1 105 ? 28.498 -5.232 -28.356 1.00 65.62 105 ALA A O 1
ATOM 765 N N . PRO A 1 106 ? 27.438 -3.839 -26.933 1.00 74.31 106 PRO A N 1
ATOM 766 C CA . PRO A 1 106 ? 28.526 -2.880 -26.930 1.00 74.31 106 PRO A CA 1
ATOM 767 C C . PRO A 1 106 ? 29.815 -3.562 -26.465 1.00 74.31 106 PRO A C 1
ATOM 769 O O . PRO A 1 106 ? 29.801 -4.407 -25.573 1.00 74.31 106 PRO A O 1
ATOM 772 N N . THR A 1 107 ? 30.943 -3.181 -27.060 1.00 86.31 107 THR A N 1
ATOM 773 C CA . THR A 1 107 ? 32.252 -3.780 -26.755 1.00 86.31 107 THR A CA 1
ATOM 774 C C . THR A 1 107 ? 32.822 -3.348 -25.397 1.00 86.31 107 THR A C 1
ATOM 776 O O . THR A 1 107 ? 33.961 -3.680 -25.085 1.00 86.31 107 THR A O 1
ATOM 779 N N . TRP A 1 108 ? 32.095 -2.535 -24.628 1.00 91.19 108 TRP A N 1
ATOM 780 C CA . TRP A 1 108 ? 32.503 -2.008 -23.326 1.00 91.19 108 TRP A CA 1
ATOM 781 C C . TRP A 1 108 ? 31.547 -2.483 -22.232 1.00 91.19 108 TRP A C 1
ATOM 783 O O . TRP A 1 108 ? 30.376 -2.774 -22.476 1.00 91.19 108 TRP A O 1
ATOM 793 N N . THR A 1 109 ? 32.051 -2.561 -21.005 1.00 92.50 109 THR A N 1
ATOM 794 C CA . THR A 1 109 ? 31.258 -2.984 -19.849 1.00 92.50 109 THR A CA 1
ATOM 795 C C . THR A 1 109 ? 30.406 -1.829 -19.307 1.00 92.50 109 THR A C 1
ATOM 797 O O . THR A 1 109 ? 30.781 -0.661 -19.458 1.00 92.50 109 THR A O 1
ATOM 800 N N . PRO A 1 110 ? 29.298 -2.116 -18.598 1.00 92.62 110 PRO A N 1
ATOM 801 C CA . PRO A 1 110 ? 28.485 -1.074 -17.964 1.00 92.62 110 PRO A CA 1
ATOM 802 C C . PRO A 1 110 ? 29.279 -0.196 -16.984 1.00 92.62 110 PRO A C 1
ATOM 804 O O . PRO A 1 110 ? 29.054 1.006 -16.889 1.00 92.62 110 PRO A O 1
ATOM 807 N N . ALA A 1 111 ? 30.258 -0.779 -16.283 1.00 93.38 111 ALA A N 1
ATOM 808 C CA . ALA A 1 111 ? 31.124 -0.039 -15.369 1.00 93.38 111 ALA A CA 1
ATOM 809 C C . ALA A 1 111 ? 32.015 0.978 -16.104 1.00 93.38 111 ALA A C 1
ATOM 811 O O . ALA A 1 111 ? 32.186 2.099 -15.627 1.00 93.38 111 ALA A O 1
ATOM 812 N N . GLN A 1 112 ? 32.546 0.613 -17.278 1.00 94.81 112 GLN A N 1
ATOM 813 C CA . GLN A 1 112 ? 33.311 1.534 -18.123 1.00 94.81 112 GLN A CA 1
ATOM 814 C C . GLN A 1 112 ? 32.425 2.676 -18.632 1.00 94.81 112 GLN A C 1
ATOM 816 O O . GLN A 1 112 ? 32.826 3.834 -18.554 1.00 94.81 112 GLN A O 1
ATOM 821 N N . GLU A 1 113 ? 31.211 2.370 -19.099 1.00 95.12 113 GLU A N 1
ATOM 822 C CA . GLU A 1 113 ? 30.261 3.384 -19.575 1.00 95.12 113 GLU A CA 1
ATOM 823 C C . GLU A 1 113 ? 29.898 4.393 -18.483 1.00 95.12 113 GLU A C 1
ATOM 825 O O . GLU A 1 113 ? 29.979 5.601 -18.712 1.00 95.12 113 GLU A O 1
ATOM 830 N N . ASN A 1 114 ? 29.575 3.907 -17.283 1.00 95.44 114 ASN A N 1
ATOM 831 C CA . ASN A 1 114 ? 29.194 4.757 -16.157 1.00 95.44 114 ASN A CA 1
ATOM 832 C C . ASN A 1 114 ? 30.310 5.731 -15.763 1.00 95.44 114 ASN A C 1
ATOM 834 O O . ASN A 1 114 ? 30.055 6.923 -15.607 1.00 95.44 114 ASN A O 1
ATOM 838 N N . VAL A 1 115 ? 31.554 5.252 -15.640 1.00 95.75 115 VAL A N 1
ATOM 839 C CA . VAL A 1 115 ? 32.694 6.109 -15.271 1.00 95.75 115 VAL A CA 1
ATOM 840 C C . VAL A 1 115 ? 32.982 7.146 -16.357 1.00 95.75 115 VAL A C 1
ATOM 842 O O . VAL A 1 115 ? 33.200 8.316 -16.044 1.00 95.75 115 VAL A O 1
ATOM 845 N N . VAL A 1 116 ? 32.949 6.743 -17.631 1.00 96.50 116 VAL A N 1
ATOM 846 C CA . VAL A 1 116 ? 33.186 7.660 -18.755 1.00 96.50 116 VAL A CA 1
ATOM 847 C C . VAL A 1 116 ? 32.125 8.755 -18.806 1.00 96.50 116 VAL A C 1
ATOM 849 O O . VAL A 1 116 ? 32.473 9.929 -18.935 1.00 96.50 116 VAL A O 1
ATOM 852 N N . ARG A 1 117 ? 30.844 8.400 -18.667 1.00 95.62 117 ARG A N 1
ATOM 853 C CA . ARG A 1 117 ? 29.754 9.381 -18.708 1.00 95.62 117 ARG A CA 1
ATOM 854 C C . ARG A 1 117 ? 29.759 10.313 -17.511 1.00 95.62 117 ARG A C 1
ATOM 856 O O . ARG A 1 117 ? 29.635 11.513 -17.714 1.00 95.62 117 ARG A O 1
ATOM 863 N N . LEU A 1 118 ? 30.000 9.792 -16.309 1.00 96.31 118 LEU A N 1
ATOM 864 C CA . LEU A 1 118 ? 30.150 10.612 -15.109 1.00 96.31 118 LEU A CA 1
ATOM 865 C C . LEU A 1 118 ? 31.245 11.673 -15.293 1.00 96.31 118 LEU A C 1
ATOM 867 O O . LEU A 1 118 ? 31.071 12.834 -14.931 1.00 96.31 118 LEU A O 1
ATOM 871 N N . TYR A 1 119 ? 32.389 11.291 -15.865 1.00 96.44 119 TYR A N 1
ATOM 872 C CA . TYR A 1 119 ? 33.497 12.225 -16.066 1.00 96.44 119 TYR A CA 1
ATOM 873 C C . TYR A 1 119 ? 33.242 13.206 -17.217 1.00 96.44 119 TYR A C 1
ATOM 875 O O . TYR A 1 119 ? 33.654 14.361 -17.120 1.00 96.44 119 TYR A O 1
ATOM 883 N N . ALA A 1 120 ? 32.520 12.792 -18.258 1.00 95.81 120 ALA A N 1
ATOM 884 C CA . ALA A 1 120 ? 32.080 13.691 -19.322 1.00 95.81 120 ALA A CA 1
ATOM 885 C C . ALA A 1 120 ? 31.028 14.706 -18.841 1.00 95.81 120 ALA A C 1
ATOM 887 O O . ALA A 1 120 ? 31.089 15.868 -19.226 1.00 95.81 120 ALA A O 1
ATOM 888 N N . GLU A 1 121 ? 30.108 14.307 -17.957 1.00 96.25 121 GLU A N 1
ATOM 889 C CA . GLU A 1 121 ? 29.130 15.209 -17.325 1.00 96.25 121 GLU A CA 1
ATOM 890 C C . GLU A 1 121 ? 29.801 16.256 -16.424 1.00 96.25 121 GLU A C 1
ATOM 892 O O . GLU A 1 121 ? 29.316 17.377 -16.317 1.00 96.25 121 GLU A O 1
ATOM 897 N N . MET A 1 122 ? 30.971 15.942 -15.859 1.00 95.56 122 MET A N 1
ATOM 898 C CA . MET A 1 122 ? 31.832 16.917 -15.174 1.00 95.56 122 MET A CA 1
ATOM 899 C C . MET A 1 122 ? 32.612 17.845 -16.130 1.00 95.56 122 MET A C 1
ATOM 901 O O . MET A 1 122 ? 33.442 18.629 -15.672 1.00 95.56 122 MET A O 1
ATOM 905 N N . GLY A 1 123 ? 32.391 17.757 -17.445 1.00 95.69 123 GLY A N 1
ATOM 906 C CA . GLY A 1 123 ? 33.016 18.624 -18.448 1.00 95.69 123 GLY A CA 1
ATOM 907 C C . GLY A 1 123 ? 34.458 18.260 -18.811 1.00 95.69 123 GLY A C 1
ATOM 908 O O . GLY A 1 123 ? 35.159 19.073 -19.412 1.00 95.69 123 GLY A O 1
ATOM 909 N N . LEU A 1 124 ? 34.938 17.062 -18.453 1.00 96.38 124 LEU A N 1
ATOM 910 C CA . LEU A 1 124 ? 36.293 16.638 -18.808 1.00 96.38 124 LEU A CA 1
ATOM 911 C C . LEU A 1 124 ? 36.376 16.247 -20.289 1.00 96.38 124 LEU A C 1
ATOM 913 O O . LEU A 1 124 ? 35.511 15.553 -20.821 1.00 96.38 124 LEU A O 1
ATOM 917 N N . SER A 1 125 ? 37.483 16.616 -20.933 1.00 96.38 125 SER A N 1
ATOM 918 C CA . SER A 1 125 ? 37.809 16.140 -22.282 1.00 96.38 125 SER A CA 1
ATOM 919 C C . SER A 1 125 ? 38.188 14.648 -22.280 1.00 96.38 125 SER A C 1
ATOM 921 O O . SER A 1 125 ? 38.652 14.134 -21.256 1.00 96.38 125 SER A O 1
ATOM 923 N N . PRO A 1 126 ? 38.086 13.934 -23.419 1.00 96.31 126 PRO A N 1
ATOM 924 C CA . PRO A 1 126 ? 38.400 12.504 -23.498 1.00 96.31 126 PRO A CA 1
ATOM 925 C C . PRO A 1 126 ? 39.767 12.107 -22.920 1.00 96.31 126 PRO A C 1
ATOM 927 O O . PRO A 1 126 ? 39.867 11.115 -22.197 1.00 96.31 126 PRO A O 1
ATOM 930 N N . ARG A 1 127 ? 40.809 12.917 -23.145 1.00 96.19 127 ARG A N 1
ATOM 931 C CA . ARG A 1 127 ? 42.144 12.699 -22.560 1.00 96.19 127 ARG A CA 1
ATOM 932 C C . ARG A 1 127 ? 42.147 12.824 -21.040 1.00 96.19 127 ARG A C 1
ATOM 934 O O . ARG A 1 127 ? 42.724 11.989 -20.348 1.00 96.19 127 ARG A O 1
ATOM 941 N N . GLN A 1 128 ? 41.465 13.836 -20.511 1.00 96.75 128 GLN A N 1
ATOM 942 C CA . GLN A 1 128 ? 41.358 14.057 -19.067 1.00 96.75 128 GLN A CA 1
ATOM 943 C C . GLN A 1 128 ? 40.543 12.952 -18.383 1.00 96.75 128 GLN A C 1
ATOM 945 O O . GLN A 1 128 ? 40.865 12.567 -17.259 1.00 96.75 128 GLN A O 1
ATOM 950 N N . ILE A 1 129 ? 39.526 12.410 -19.061 1.00 97.25 129 ILE A N 1
ATOM 951 C CA . ILE A 1 129 ? 38.746 11.262 -18.585 1.00 97.25 129 ILE A CA 1
ATOM 952 C C . ILE A 1 129 ? 39.652 10.041 -18.412 1.00 97.25 129 ILE A C 1
ATOM 954 O O . ILE A 1 129 ? 39.615 9.419 -17.353 1.00 97.25 129 ILE A O 1
ATOM 958 N N . VAL A 1 130 ? 40.496 9.724 -19.401 1.00 97.38 130 VAL A N 1
ATOM 959 C CA . VAL A 1 130 ? 41.453 8.604 -19.308 1.00 97.38 130 VAL A CA 1
ATOM 960 C C . VAL A 1 130 ? 42.419 8.810 -18.148 1.00 97.38 130 VAL A C 1
ATOM 962 O O . VAL A 1 130 ? 42.599 7.909 -17.333 1.00 97.38 130 VAL A O 1
ATOM 965 N N . GLU A 1 131 ? 43.003 10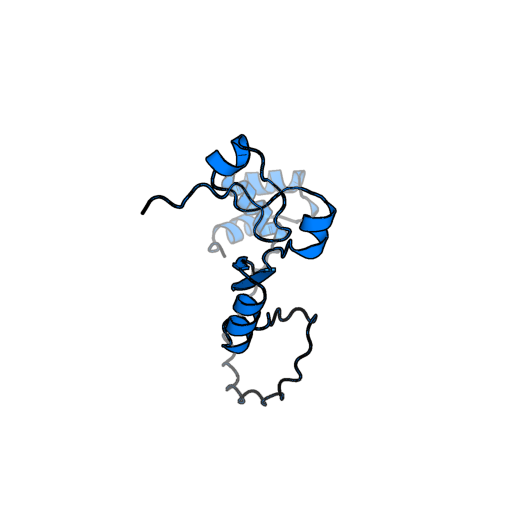.000 -18.034 1.00 96.31 131 GLU A N 1
ATOM 966 C CA . GLU A 1 131 ? 43.981 10.301 -16.986 1.00 96.31 131 GLU A CA 1
ATOM 967 C C . GLU A 1 131 ? 43.367 10.225 -15.580 1.00 96.31 131 GLU A C 1
ATOM 969 O O . GLU A 1 131 ? 43.962 9.721 -14.625 1.00 96.31 131 GLU A O 1
ATOM 974 N N . ARG A 1 132 ? 42.124 10.687 -15.432 1.00 95.75 132 ARG A N 1
ATOM 975 C CA . ARG A 1 132 ? 41.383 10.576 -14.173 1.00 95.75 132 ARG A CA 1
ATOM 976 C C . ARG A 1 132 ? 40.956 9.136 -13.884 1.00 95.75 132 ARG A C 1
ATOM 978 O O . ARG A 1 132 ? 41.031 8.699 -12.736 1.00 95.75 132 ARG A O 1
ATOM 985 N N . ALA A 1 133 ? 40.551 8.384 -14.905 1.00 94.75 133 ALA A N 1
ATOM 986 C CA . ALA A 1 133 ? 40.181 6.979 -14.777 1.00 94.75 133 ALA A CA 1
ATOM 987 C C . ALA A 1 133 ? 41.378 6.107 -14.381 1.00 94.75 133 ALA A C 1
ATOM 989 O O . ALA A 1 133 ? 41.231 5.250 -13.516 1.00 94.75 133 ALA A O 1
ATOM 990 N N . ARG A 1 134 ? 42.573 6.366 -14.925 1.00 93.94 134 ARG A N 1
ATOM 991 C CA . ARG A 1 134 ? 43.808 5.663 -14.537 1.00 93.94 134 ARG A CA 1
ATOM 992 C C . ARG A 1 134 ? 44.135 5.832 -13.056 1.00 93.94 134 ARG A C 1
ATOM 994 O O . ARG A 1 134 ? 44.535 4.865 -12.418 1.00 93.94 134 ARG A O 1
ATOM 1001 N N . ARG A 1 135 ? 43.915 7.026 -12.503 1.00 94.12 135 ARG A N 1
ATOM 1002 C CA . ARG A 1 135 ? 44.166 7.312 -11.082 1.00 94.12 135 ARG A CA 1
ATOM 1003 C C . ARG A 1 135 ? 43.125 6.693 -10.147 1.00 94.12 135 ARG A C 1
ATOM 1005 O O . ARG A 1 135 ? 43.495 6.152 -9.114 1.00 94.12 135 ARG A O 1
ATOM 1012 N N . ASN A 1 136 ? 41.841 6.740 -10.511 1.00 92.25 136 ASN A N 1
ATOM 1013 C CA . ASN A 1 136 ? 40.752 6.342 -9.606 1.00 92.25 136 ASN A CA 1
ATOM 1014 C C . ASN A 1 136 ? 40.239 4.910 -9.820 1.00 92.25 136 ASN A C 1
ATOM 1016 O O . ASN A 1 136 ? 39.747 4.279 -8.891 1.00 92.25 136 ASN A O 1
ATOM 1020 N N . THR A 1 137 ? 40.301 4.397 -11.051 1.00 92.12 137 THR A N 1
ATOM 1021 C CA . THR A 1 137 ? 39.734 3.096 -11.453 1.00 92.12 137 THR A CA 1
ATOM 1022 C C . THR A 1 137 ? 40.640 2.354 -12.455 1.00 92.12 137 THR A C 1
ATOM 1024 O O . THR A 1 137 ? 40.186 1.953 -13.531 1.00 92.12 137 THR A O 1
ATOM 1027 N N . PRO A 1 138 ? 41.923 2.094 -12.120 1.00 89.31 138 PRO A N 1
ATOM 1028 C CA . PRO A 1 138 ? 42.892 1.512 -13.060 1.00 89.31 138 PRO A CA 1
ATOM 1029 C C . PRO A 1 138 ? 42.472 0.138 -13.601 1.00 89.31 138 PRO A C 1
ATOM 1031 O O . PRO A 1 138 ? 42.775 -0.206 -14.741 1.00 89.31 138 PRO A O 1
ATOM 1034 N N . ARG A 1 139 ? 41.710 -0.635 -12.814 1.00 91.88 139 ARG A N 1
ATOM 1035 C CA . ARG A 1 139 ? 41.226 -1.975 -13.187 1.00 91.88 139 ARG A CA 1
ATOM 1036 C C . ARG A 1 139 ? 40.237 -1.973 -14.358 1.00 91.88 139 ARG A C 1
ATOM 1038 O O . ARG A 1 139 ? 40.037 -3.016 -14.965 1.00 91.88 139 ARG A O 1
ATOM 1045 N N . LEU A 1 140 ? 39.619 -0.831 -14.678 1.00 90.44 140 LEU A N 1
ATOM 1046 C CA . LEU A 1 140 ? 38.635 -0.738 -15.761 1.00 90.44 140 LEU A CA 1
ATOM 1047 C C . LEU A 1 140 ? 39.267 -0.596 -17.151 1.00 90.44 140 LEU A C 1
ATOM 1049 O O . LEU A 1 140 ? 38.538 -0.677 -18.137 1.00 90.44 140 LEU A O 1
ATOM 1053 N N . GLY A 1 141 ? 40.586 -0.384 -17.260 1.00 92.44 141 GLY A N 1
ATOM 1054 C CA . GLY A 1 141 ? 41.285 -0.369 -18.552 1.00 92.44 141 GLY A CA 1
ATOM 1055 C C . GLY A 1 141 ? 40.731 0.652 -19.556 1.00 92.44 141 GLY A C 1
ATOM 1056 O O . GLY A 1 141 ? 40.668 0.373 -20.752 1.00 92.44 141 GLY A O 1
ATOM 1057 N N . ILE A 1 142 ? 40.274 1.815 -19.079 1.00 94.88 142 ILE A N 1
ATOM 1058 C CA . ILE A 1 142 ? 39.656 2.845 -19.924 1.00 94.88 142 ILE A CA 1
ATOM 1059 C C . ILE A 1 142 ? 40.728 3.489 -20.815 1.00 94.88 142 ILE A C 1
ATOM 1061 O O . ILE A 1 142 ? 41.711 4.051 -20.331 1.00 9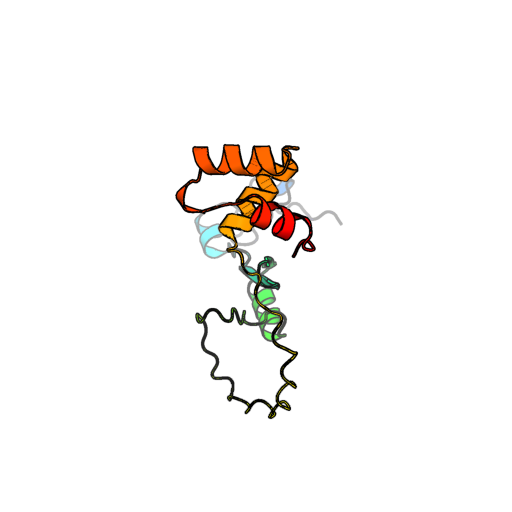4.88 142 ILE A O 1
ATOM 1065 N N . THR A 1 143 ? 40.523 3.412 -22.130 1.00 95.12 143 THR A N 1
ATOM 1066 C CA . THR A 1 143 ? 41.383 4.015 -23.158 1.00 95.12 143 THR A CA 1
ATOM 1067 C C . THR A 1 143 ? 40.668 5.165 -23.857 1.00 95.12 143 THR A C 1
ATOM 1069 O O . THR A 1 143 ? 39.440 5.231 -23.862 1.00 95.12 143 THR A O 1
ATOM 1072 N N . GLU A 1 144 ? 41.419 6.063 -24.495 1.00 94.06 144 GLU A N 1
ATOM 1073 C CA . GLU A 1 144 ? 40.845 7.223 -25.196 1.00 94.06 144 GLU A CA 1
ATOM 1074 C C . GLU A 1 144 ? 39.892 6.788 -26.322 1.00 94.06 144 GLU A C 1
ATOM 1076 O O . GLU A 1 144 ? 38.782 7.303 -26.437 1.00 94.06 144 GLU A O 1
ATOM 1081 N N . ALA A 1 145 ? 40.254 5.741 -27.070 1.00 94.44 145 ALA A N 1
ATOM 1082 C CA . ALA A 1 145 ? 39.394 5.149 -28.095 1.00 94.44 145 ALA A CA 1
ATOM 1083 C C . ALA A 1 145 ? 38.102 4.531 -27.524 1.00 94.44 145 ALA A C 1
ATOM 1085 O O . ALA A 1 145 ? 37.073 4.500 -28.199 1.00 94.44 145 ALA A O 1
ATOM 1086 N N . LEU A 1 146 ? 38.123 4.016 -26.290 1.00 94.62 146 LEU A N 1
ATOM 1087 C CA . LEU A 1 146 ? 36.909 3.562 -25.610 1.00 94.62 146 LEU A CA 1
ATOM 1088 C C . LEU A 1 146 ? 36.034 4.751 -25.207 1.00 94.62 146 LEU A C 1
ATOM 1090 O O . LEU A 1 146 ? 34.833 4.713 -25.449 1.00 94.62 146 LEU A O 1
ATOM 1094 N N . VAL A 1 147 ? 36.631 5.811 -24.656 1.00 96.31 147 VAL A N 1
ATOM 1095 C CA . VAL A 1 147 ? 35.912 7.030 -24.256 1.00 96.31 147 VAL A CA 1
ATOM 1096 C C . VAL A 1 147 ? 35.169 7.638 -25.441 1.00 96.31 147 VAL A C 1
ATOM 1098 O O . VAL A 1 147 ? 33.968 7.875 -25.347 1.00 96.31 147 VAL A O 1
ATOM 1101 N N . VAL A 1 148 ? 35.852 7.822 -26.574 1.00 95.25 148 VAL A N 1
ATOM 1102 C CA . VAL A 1 148 ? 35.235 8.369 -27.790 1.00 95.25 148 VAL A CA 1
ATOM 1103 C C . VAL A 1 148 ? 34.067 7.493 -28.249 1.00 95.25 148 VAL A C 1
ATOM 1105 O O . VAL A 1 148 ? 32.974 8.006 -28.459 1.00 95.25 148 VAL A O 1
ATOM 1108 N N . ARG A 1 149 ? 34.243 6.165 -28.309 1.00 93.69 149 ARG A N 1
ATOM 1109 C CA . ARG A 1 149 ? 33.162 5.241 -28.701 1.00 93.69 149 ARG A CA 1
ATOM 1110 C C . ARG A 1 149 ? 31.950 5.302 -27.769 1.00 93.69 149 ARG A C 1
ATOM 1112 O O . ARG A 1 149 ? 30.825 5.268 -28.255 1.00 93.69 149 ARG A O 1
ATOM 1119 N N . VAL A 1 150 ? 32.165 5.415 -26.457 1.00 94.06 150 VAL A N 1
ATOM 1120 C CA . VAL A 1 150 ? 31.083 5.531 -25.464 1.00 94.06 150 VAL A CA 1
ATOM 1121 C C . VAL A 1 150 ? 30.325 6.855 -25.606 1.00 94.06 150 VAL A C 1
ATOM 1123 O O . VAL A 1 150 ? 29.102 6.865 -25.481 1.00 94.06 150 VAL A O 1
ATOM 1126 N N . LEU A 1 151 ? 31.027 7.964 -25.863 1.00 93.50 151 LEU A N 1
ATOM 1127 C CA . LEU A 1 151 ? 30.413 9.291 -26.001 1.00 93.50 151 LEU A CA 1
ATOM 1128 C C . LEU A 1 151 ? 29.706 9.486 -27.347 1.00 93.50 151 LEU A C 1
ATOM 1130 O O . LEU A 1 151 ? 28.718 10.211 -27.412 1.00 93.50 151 LEU A O 1
ATOM 1134 N N . SER A 1 152 ? 30.180 8.829 -28.406 1.00 91.19 152 SER A N 1
ATOM 1135 C CA . SER A 1 152 ? 29.527 8.829 -29.720 1.00 91.19 152 SER A CA 1
ATOM 1136 C C . SER A 1 152 ? 28.330 7.876 -29.804 1.00 91.19 152 SER A C 1
ATOM 1138 O O . SER A 1 152 ? 27.541 7.969 -30.743 1.00 91.19 152 SER A O 1
ATOM 1140 N N . ALA A 1 153 ? 28.182 6.949 -28.854 1.00 88.56 153 ALA A N 1
ATOM 1141 C CA . ALA A 1 153 ? 27.046 6.039 -28.805 1.00 88.56 153 ALA A CA 1
ATOM 1142 C C . ALA A 1 153 ? 25.807 6.720 -28.188 1.00 88.56 153 ALA A C 1
ATOM 1144 O O . ALA A 1 153 ? 25.934 7.470 -27.217 1.00 88.56 153 ALA A O 1
ATOM 1145 N N . PRO A 1 154 ? 24.591 6.438 -28.698 1.00 81.75 154 PRO A N 1
ATOM 1146 C CA . PRO A 1 154 ? 23.364 6.995 -28.138 1.00 81.75 154 PRO A CA 1
ATOM 1147 C C . PRO A 1 154 ? 23.179 6.551 -26.683 1.00 81.75 154 PRO A C 1
ATOM 1149 O O . PRO A 1 154 ? 23.492 5.408 -26.330 1.00 81.75 154 PRO A O 1
ATOM 1152 N N . ARG A 1 155 ? 22.641 7.448 -25.843 1.00 73.38 155 ARG A N 1
ATOM 1153 C CA . ARG A 1 155 ? 22.290 7.100 -24.462 1.00 73.38 155 ARG A CA 1
ATOM 1154 C C . ARG A 1 155 ? 21.224 6.000 -24.486 1.00 73.38 155 ARG A C 1
ATOM 1156 O O . ARG A 1 155 ? 20.156 6.203 -25.058 1.00 73.38 155 ARG A O 1
ATOM 1163 N N . ARG A 1 156 ? 21.562 4.833 -23.933 1.00 63.25 156 ARG A N 1
ATOM 1164 C CA . ARG A 1 156 ? 20.615 3.741 -23.682 1.00 63.25 156 ARG A CA 1
ATOM 1165 C C . ARG A 1 156 ? 19.779 4.011 -22.443 1.00 63.25 156 ARG A C 1
ATOM 1167 O O . ARG A 1 156 ? 20.316 4.674 -21.527 1.00 63.25 156 ARG A O 1
#

pLDDT: mean 81.75, std 15.3, range [39.34, 97.38]

Organism: NCBI:txid663609

Secondary structure (DSSP, 8-state):
-------B-TTT-PBPPHHHHHTT--S---HHHHHHH-PPPEEEEEEEETTEEEEEEE-HHHHHHHHHTT-S-----SSSSS------PPPP-PPPP------PPPSS-HHHHHHHHHHHHTT--HHHHHHHHHHH-GGG---HHHHHHHHHSPP-

Foldseek 3Di:
DPPPQQQAAPQPRDGAPPVCSVVVDRHHPPPVSCVVPVDAWDWDWADPDLVDTDIDTGHPVVVVVCVVVVVGDDPPNVPPPDDDPDPPDPPPPDDDPPPDPPPPDPPADPVLLVQLVVVVVVVDDLVRSVVVCCVPPVVRVDDSVNSVVSVPDDDD

Radius of gyration: 33.91 Å; chains: 1; bounding box: 78×44×69 Å